Protein AF-A0A6N6MSA1-F1 (afdb_monomer_lite)

Radius of gyration: 12.16 Å; chains: 1; bounding box: 44×20×22 Å

pLDDT: mean 88.36, std 14.9, range [39.5, 98.38]

Foldseek 3Di:
DDDPPPQPDFAWKAFQQFAIWTDDRPFIQGQADRPPRDGADRVQRRNQAHPPPRHHDDPVRIDHDD

Structure (mmCIF, N/CA/C/O backbone):
data_AF-A0A6N6MSA1-F1
#
_entry.id   AF-A0A6N6MSA1-F1
#
loop_
_atom_site.group_PDB
_atom_site.id
_atom_site.type_symbol
_atom_site.label_atom_id
_atom_site.label_alt_id
_atom_site.label_comp_id
_atom_site.label_asym_id
_atom_site.label_entity_id
_atom_site.label_seq_id
_atom_site.pdbx_PDB_ins_code
_atom_site.Cartn_x
_atom_site.Cartn_y
_atom_site.Cartn_z
_atom_site.occupancy
_atom_site.B_iso_or_equiv
_atom_site.auth_seq_id
_atom_site.auth_comp_id
_atom_site.auth_asym_id
_atom_site.auth_atom_id
_atom_site.pdbx_PDB_model_num
ATOM 1 N N . MET A 1 1 ? -35.978 -0.312 0.247 1.00 39.50 1 MET A N 1
ATOM 2 C CA . MET A 1 1 ? -34.762 -0.406 1.085 1.00 39.50 1 MET A CA 1
ATOM 3 C C . MET A 1 1 ? -33.563 0.002 0.229 1.00 39.5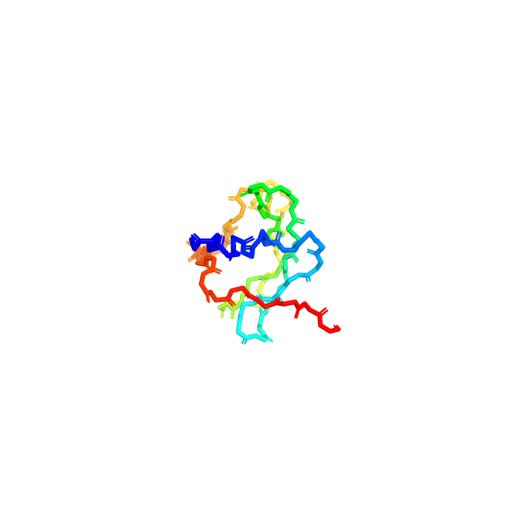0 1 MET A C 1
ATOM 5 O O . MET A 1 1 ? -33.168 -0.767 -0.636 1.00 39.50 1 MET A O 1
ATOM 9 N N . ARG A 1 2 ? -33.054 1.239 0.354 1.00 48.75 2 ARG A N 1
ATOM 10 C CA . ARG A 1 2 ? -31.830 1.662 -0.356 1.00 48.75 2 ARG A CA 1
ATOM 11 C C . ARG A 1 2 ? -30.643 1.249 0.507 1.00 48.75 2 ARG A C 1
ATOM 13 O O . ARG A 1 2 ? -30.382 1.891 1.515 1.00 48.75 2 ARG A O 1
ATOM 20 N N . GLY A 1 3 ? -29.977 0.154 0.146 1.00 46.75 3 GLY A N 1
ATOM 21 C CA . GLY A 1 3 ? -28.692 -0.189 0.746 1.00 46.75 3 GLY A CA 1
ATOM 22 C C . GLY A 1 3 ? -27.711 0.939 0.450 1.00 46.75 3 GLY A C 1
ATOM 23 O O . GLY A 1 3 ? -27.472 1.259 -0.715 1.00 46.75 3 GLY A O 1
ATOM 24 N N . THR A 1 4 ? -27.190 1.580 1.491 1.00 51.78 4 THR A N 1
ATOM 25 C CA . THR A 1 4 ? -26.098 2.542 1.377 1.00 51.78 4 THR A CA 1
ATOM 26 C C . THR A 1 4 ? -24.889 1.780 0.849 1.00 51.78 4 THR A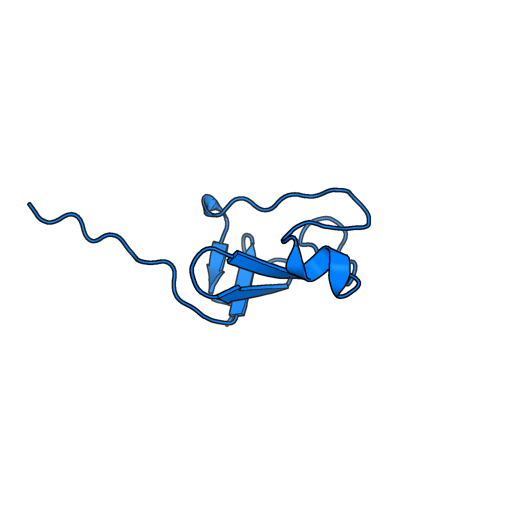 C 1
ATOM 28 O O . THR A 1 4 ? -24.210 1.078 1.596 1.00 51.78 4 THR A O 1
ATOM 31 N N . ARG A 1 5 ? -24.635 1.861 -0.461 1.00 52.69 5 ARG A N 1
ATOM 32 C CA . ARG A 1 5 ? -23.301 1.579 -0.985 1.00 52.69 5 ARG A CA 1
ATOM 33 C C . ARG A 1 5 ? -22.403 2.616 -0.327 1.00 52.69 5 ARG A C 1
ATOM 35 O O . ARG A 1 5 ? -22.444 3.776 -0.716 1.00 52.69 5 ARG A O 1
ATOM 42 N N . THR A 1 6 ? -21.668 2.216 0.706 1.00 55.53 6 THR A N 1
ATOM 43 C CA . THR A 1 6 ? -20.539 2.990 1.211 1.00 55.53 6 THR A CA 1
ATOM 44 C C . THR A 1 6 ? -19.553 3.037 0.058 1.00 55.53 6 THR A C 1
ATOM 46 O O . THR A 1 6 ? -18.782 2.097 -0.149 1.00 55.53 6 THR A O 1
ATOM 49 N N . GLU A 1 7 ? -19.681 4.058 -0.792 1.00 56.78 7 GLU A N 1
ATOM 50 C CA . GLU A 1 7 ? -18.685 4.288 -1.813 1.00 56.78 7 GLU A CA 1
ATOM 51 C C . GLU A 1 7 ? -17.370 4.485 -1.077 1.00 56.78 7 GLU A C 1
ATOM 53 O O . GLU A 1 7 ? -17.299 5.247 -0.106 1.00 56.78 7 GLU A O 1
ATOM 58 N N . PRO A 1 8 ? -16.354 3.705 -1.435 1.00 59.38 8 PRO A N 1
ATOM 59 C CA . PRO A 1 8 ? -15.143 3.753 -0.674 1.00 59.38 8 PRO A CA 1
ATOM 60 C C . PRO A 1 8 ? -14.496 5.123 -0.849 1.00 59.38 8 PRO A C 1
ATOM 62 O O . PRO A 1 8 ? -14.211 5.556 -1.963 1.00 59.38 8 PRO A O 1
ATOM 65 N N . GLN A 1 9 ? -14.289 5.773 0.282 1.00 63.03 9 GLN A N 1
ATOM 66 C CA . GLN A 1 9 ? -13.848 7.153 0.399 1.00 63.03 9 GLN A CA 1
ATOM 67 C C . GLN A 1 9 ? -12.521 7.356 -0.354 1.00 63.03 9 GLN A C 1
ATOM 69 O O . GLN A 1 9 ? -11.597 6.545 -0.218 1.00 63.03 9 GLN A O 1
ATOM 74 N N . GLU A 1 10 ? -12.434 8.407 -1.172 1.00 86.62 10 GLU A N 1
ATOM 75 C CA . GLU A 1 10 ? -11.172 8.816 -1.794 1.00 86.62 10 GLU A CA 1
ATOM 76 C C . GLU A 1 10 ? -10.185 9.319 -0.732 1.00 86.62 10 GLU A C 1
ATOM 78 O O . GLU A 1 10 ? -10.587 9.837 0.310 1.00 86.62 10 GLU A O 1
ATOM 83 N N . GLY A 1 11 ? -8.884 9.184 -1.001 1.00 91.44 11 GLY A N 1
ATOM 84 C CA . GLY A 1 11 ? -7.832 9.711 -0.127 1.00 91.44 11 GLY A CA 1
ATOM 85 C C . GLY A 1 11 ? -6.908 8.651 0.469 1.00 91.44 11 GLY A C 1
ATOM 86 O O . GLY A 1 11 ? -6.726 7.565 -0.088 1.00 91.44 11 GLY A O 1
ATOM 87 N N . ARG A 1 12 ? -6.240 9.008 1.573 1.00 95.88 12 ARG A N 1
ATOM 88 C CA . ARG A 1 12 ? -5.244 8.157 2.239 1.00 95.88 12 ARG A CA 1
ATOM 89 C C . ARG A 1 12 ? -5.913 6.991 2.959 1.00 95.88 12 ARG A C 1
ATOM 91 O O . ARG A 1 12 ? -6.811 7.186 3.773 1.00 95.88 12 ARG A O 1
ATOM 98 N N . ILE A 1 13 ? -5.410 5.791 2.702 1.00 95.81 13 ILE A N 1
ATOM 99 C CA . ILE A 1 13 ? -5.895 4.548 3.292 1.00 95.81 13 ILE A CA 1
ATOM 100 C C . ILE A 1 13 ? -4.741 3.686 3.815 1.00 95.81 13 ILE A C 1
ATOM 102 O O . ILE A 1 13 ? -3.598 3.784 3.357 1.00 95.81 13 ILE A O 1
ATOM 106 N N . THR A 1 14 ? -5.070 2.805 4.750 1.00 96.94 14 THR A N 1
ATOM 107 C CA . THR A 1 14 ? -4.217 1.729 5.264 1.00 96.94 14 THR A CA 1
ATOM 108 C C . THR A 1 14 ? -4.924 0.382 5.095 1.00 96.94 14 THR A C 1
ATOM 110 O O . THR A 1 14 ? -6.073 0.322 4.650 1.00 96.94 14 THR A O 1
ATOM 113 N N . PHE A 1 15 ? -4.228 -0.708 5.419 1.00 95.44 15 PHE A N 1
ATOM 114 C CA . PHE A 1 15 ? -4.777 -2.061 5.427 1.00 95.44 15 PHE A CA 1
ATOM 115 C C . PHE A 1 15 ? -4.684 -2.634 6.840 1.00 95.44 15 PHE A C 1
ATOM 117 O O . PHE A 1 15 ? -3.604 -3.079 7.246 1.00 95.44 15 PHE A O 1
ATOM 124 N N . LYS A 1 16 ? -5.794 -2.603 7.590 1.00 94.38 16 LYS A N 1
ATOM 125 C CA . LYS A 1 16 ? -5.843 -2.959 9.021 1.00 94.38 16 LYS A CA 1
ATOM 126 C C . LYS A 1 16 ? -4.765 -2.227 9.831 1.00 94.38 16 LYS A C 1
ATOM 128 O O . LYS A 1 16 ? -3.901 -2.860 10.442 1.00 94.38 16 LYS A O 1
ATOM 133 N N . GLY A 1 17 ? -4.728 -0.901 9.711 1.00 95.19 17 GLY A N 1
ATOM 134 C CA . GLY A 1 17 ? -3.734 -0.033 10.352 1.00 95.19 17 GLY A CA 1
ATOM 135 C C . GLY A 1 17 ? -2.287 -0.156 9.850 1.00 95.19 17 GLY A C 1
ATOM 136 O O . GLY A 1 17 ? -1.390 0.432 10.450 1.00 95.19 17 GLY A O 1
ATOM 137 N N . ARG A 1 18 ? -2.012 -0.911 8.774 1.00 96.50 18 ARG A N 1
ATOM 138 C CA . ARG A 1 18 ? -0.653 -1.099 8.228 1.00 96.50 18 ARG A CA 1
ATOM 139 C C . ARG A 1 18 ? -0.509 -0.610 6.794 1.00 96.50 18 ARG A C 1
ATOM 141 O O . ARG A 1 18 ? -1.458 -0.617 6.010 1.00 96.50 18 ARG A O 1
ATOM 148 N N . GLY A 1 19 ? 0.728 -0.281 6.424 1.00 96.69 19 GLY A N 1
ATOM 149 C CA . GLY A 1 19 ? 1.066 0.198 5.086 1.00 96.69 19 GLY A CA 1
ATOM 150 C C . GLY A 1 19 ? 0.443 1.559 4.770 1.00 96.69 19 GLY A C 1
ATOM 151 O O . GLY A 1 19 ? -0.114 2.229 5.635 1.00 96.69 19 GLY A O 1
ATOM 152 N N . LEU A 1 20 ? 0.561 1.971 3.511 1.00 97.44 20 LEU A N 1
ATOM 153 C CA . LEU A 1 20 ? 0.025 3.240 3.028 1.00 97.44 20 LEU A CA 1
ATOM 154 C C . LEU A 1 20 ? -0.372 3.102 1.564 1.00 97.44 20 LEU A C 1
ATOM 156 O O . LEU A 1 20 ? 0.440 2.700 0.725 1.00 97.44 20 LEU A O 1
ATOM 160 N N . ALA A 1 21 ? -1.599 3.488 1.245 1.00 96.75 21 ALA A N 1
ATOM 161 C CA . ALA A 1 21 ? -2.055 3.644 -0.123 1.00 96.75 21 ALA A CA 1
ATOM 162 C C . ALA A 1 21 ? -2.934 4.888 -0.272 1.00 96.75 21 ALA A C 1
ATOM 164 O O . ALA A 1 21 ? -3.399 5.476 0.703 1.00 96.75 21 ALA A O 1
ATOM 165 N N . TYR A 1 22 ? -3.149 5.287 -1.519 1.00 95.62 22 TYR A N 1
ATOM 166 C CA . TYR A 1 22 ? -4.110 6.322 -1.880 1.00 95.62 22 TYR A CA 1
ATOM 167 C C . TYR A 1 22 ? -5.195 5.693 -2.733 1.00 95.62 22 TYR A C 1
ATOM 169 O O . TYR A 1 22 ? -4.890 4.969 -3.681 1.00 95.62 22 TYR A O 1
ATOM 177 N N . ARG A 1 23 ? -6.453 5.964 -2.404 1.00 91.62 23 ARG A N 1
ATOM 178 C CA . ARG A 1 23 ? -7.597 5.530 -3.192 1.00 91.62 23 ARG A CA 1
ATOM 179 C C . ARG A 1 23 ? -8.074 6.651 -4.104 1.00 91.62 23 ARG A C 1
ATOM 181 O O . ARG A 1 23 ? -8.266 7.772 -3.637 1.00 91.62 23 ARG A O 1
ATOM 188 N N . HIS A 1 24 ? -8.288 6.322 -5.374 1.00 86.62 24 HIS A N 1
ATOM 189 C CA . HIS A 1 24 ? -8.857 7.231 -6.365 1.00 86.62 24 HIS A CA 1
ATOM 190 C C . HIS A 1 24 ? -9.814 6.454 -7.279 1.00 86.62 24 HIS A C 1
ATOM 192 O O . HIS A 1 24 ? -9.412 5.501 -7.959 1.00 86.62 24 HIS A O 1
ATOM 198 N N . GLY A 1 25 ? -11.103 6.802 -7.239 1.00 84.75 25 GLY A N 1
ATOM 199 C CA . GLY A 1 25 ? -12.171 6.023 -7.864 1.00 84.75 25 GLY A CA 1
ATOM 200 C C . GLY A 1 25 ? -12.113 4.520 -7.532 1.00 84.75 25 GLY A C 1
ATOM 201 O O . GLY A 1 25 ? -12.185 4.094 -6.376 1.00 84.75 25 GLY A O 1
ATOM 202 N N . ARG A 1 26 ? -11.985 3.685 -8.575 1.00 82.94 26 ARG A N 1
ATOM 203 C CA . ARG A 1 26 ? -11.914 2.214 -8.449 1.00 82.94 26 ARG A CA 1
ATOM 204 C C . ARG A 1 26 ? -10.501 1.670 -8.205 1.00 82.94 26 ARG A C 1
ATOM 206 O O . ARG A 1 26 ? -10.374 0.491 -7.884 1.00 82.94 26 ARG A O 1
ATOM 213 N N . GLY A 1 27 ? -9.468 2.495 -8.365 1.00 87.06 27 GLY A N 1
ATOM 214 C CA . GLY A 1 27 ? -8.069 2.100 -8.221 1.00 87.06 27 GLY A CA 1
ATOM 215 C C . GLY A 1 27 ? -7.483 2.450 -6.854 1.00 87.06 27 GLY A C 1
ATOM 216 O O . GLY A 1 27 ? -8.037 3.251 -6.096 1.00 87.06 27 GLY A O 1
ATOM 217 N N . LEU A 1 28 ? -6.327 1.858 -6.555 1.00 92.81 28 LEU A N 1
ATOM 218 C CA . LEU A 1 28 ? -5.490 2.263 -5.432 1.00 92.81 28 LEU A CA 1
ATOM 219 C C . LEU A 1 28 ? -4.026 2.336 -5.861 1.00 92.81 28 LEU A C 1
ATOM 221 O O . LEU A 1 28 ? -3.558 1.509 -6.640 1.00 92.81 28 LEU A O 1
ATOM 225 N N . VAL A 1 29 ? -3.307 3.299 -5.296 1.00 95.69 29 VAL A N 1
ATOM 226 C CA . VAL A 1 29 ? -1.862 3.463 -5.449 1.00 95.69 29 VAL A CA 1
ATOM 227 C C . VAL A 1 29 ? -1.188 2.978 -4.167 1.00 95.69 29 VAL A C 1
ATOM 229 O O . VAL A 1 29 ? -1.226 3.674 -3.151 1.00 95.69 29 VAL A O 1
ATOM 232 N N . LEU A 1 30 ? -0.582 1.787 -4.188 1.00 97.12 30 LEU A N 1
ATOM 233 C CA . LEU A 1 30 ? 0.047 1.168 -3.012 1.00 97.12 30 LEU A CA 1
ATOM 234 C C . LEU A 1 30 ? 1.463 1.714 -2.806 1.00 97.12 30 LEU A C 1
ATOM 236 O O . LEU A 1 30 ? 2.392 1.266 -3.474 1.00 97.12 30 LEU A O 1
ATOM 240 N N . LYS A 1 31 ? 1.643 2.657 -1.876 1.00 97.88 31 LYS A N 1
ATOM 241 C CA . LYS A 1 31 ? 2.942 3.288 -1.595 1.00 97.88 31 LYS A CA 1
ATOM 242 C C . LYS A 1 31 ? 3.819 2.436 -0.681 1.00 97.88 31 LYS A C 1
ATOM 244 O O . LYS A 1 31 ? 4.972 2.206 -1.027 1.00 97.88 31 LYS A O 1
ATOM 249 N N . VAL A 1 32 ? 3.270 1.938 0.430 1.00 98.19 32 VAL A N 1
ATOM 250 C CA . VAL A 1 32 ? 3.977 1.083 1.400 1.00 98.19 32 VAL A CA 1
ATOM 251 C C . VAL A 1 32 ? 3.213 -0.219 1.588 1.00 98.19 32 VAL A C 1
ATOM 253 O O . VAL A 1 32 ? 2.021 -0.205 1.905 1.00 98.19 32 VAL A O 1
ATOM 256 N N . CYS A 1 33 ? 3.895 -1.350 1.407 1.00 97.94 33 CYS A N 1
ATOM 257 C CA . CYS A 1 33 ? 3.291 -2.666 1.585 1.00 97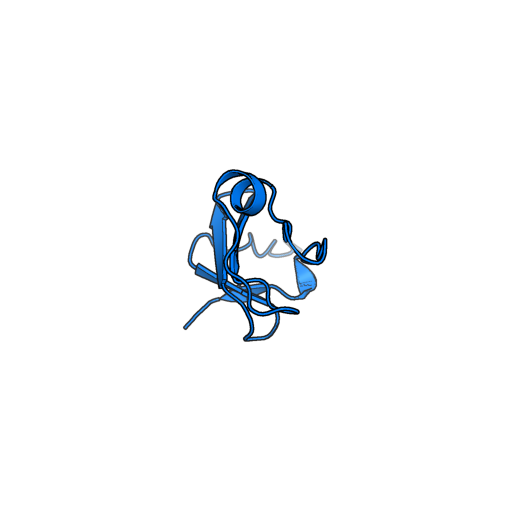.94 33 CYS A CA 1
ATOM 258 C C . CYS A 1 33 ? 2.993 -2.946 3.073 1.00 97.94 33 CYS A C 1
ATOM 260 O O . CYS A 1 33 ? 3.908 -2.859 3.889 1.00 97.94 33 CYS A O 1
ATOM 262 N N . PRO A 1 34 ? 1.767 -3.363 3.446 1.00 97.56 34 PRO A N 1
ATOM 263 C CA . PRO A 1 34 ? 1.431 -3.699 4.835 1.00 97.56 34 PRO A CA 1
ATOM 264 C C . PRO A 1 34 ? 2.060 -5.012 5.332 1.00 97.56 34 PRO A C 1
ATOM 266 O O . PRO A 1 34 ? 2.020 -5.284 6.531 1.00 97.56 34 PRO A O 1
ATOM 269 N N . LEU A 1 35 ? 2.595 -5.843 4.426 1.00 97.75 35 LEU A N 1
ATOM 270 C CA . LEU A 1 35 ? 3.226 -7.119 4.776 1.00 97.75 35 LEU A CA 1
ATOM 271 C C . LEU A 1 35 ? 4.741 -7.008 4.940 1.00 97.75 35 LEU A C 1
ATOM 273 O O . LEU A 1 35 ? 5.264 -7.436 5.960 1.00 97.75 35 LEU A O 1
ATOM 277 N N . CYS A 1 36 ? 5.444 -6.455 3.947 1.00 98.12 36 CYS A N 1
ATOM 278 C CA . CYS A 1 36 ? 6.909 -6.392 3.959 1.00 98.12 36 CYS A CA 1
ATOM 279 C C . CYS A 1 36 ? 7.468 -4.996 4.262 1.00 98.12 36 CYS A C 1
ATOM 281 O O . CYS A 1 36 ? 8.677 -4.812 4.202 1.00 98.12 36 CYS A O 1
ATOM 283 N N . SER A 1 37 ? 6.606 -4.006 4.522 1.00 97.94 37 SER A N 1
ATOM 284 C CA . SER A 1 37 ? 6.970 -2.623 4.881 1.00 97.94 37 SER A CA 1
ATOM 285 C C . SER A 1 37 ? 7.820 -1.861 3.853 1.00 97.94 37 SER A C 1
ATOM 287 O O . SER A 1 37 ? 8.251 -0.742 4.115 1.00 97.94 37 SER A O 1
ATOM 289 N N . GLN A 1 38 ? 8.023 -2.424 2.659 1.00 98.38 38 GLN A N 1
ATOM 290 C CA . GLN A 1 38 ? 8.786 -1.784 1.592 1.00 98.38 38 GLN A CA 1
ATOM 291 C C . GLN A 1 38 ? 7.971 -0.700 0.889 1.00 98.38 38 GLN A C 1
ATOM 293 O O . GLN A 1 38 ? 6.769 -0.859 0.641 1.00 98.38 38 GLN A O 1
ATOM 298 N N . TRP A 1 39 ? 8.669 0.362 0.487 1.00 98.31 39 TRP A N 1
ATOM 299 C CA . TRP A 1 39 ? 8.152 1.346 -0.455 1.00 98.31 39 TRP A CA 1
ATOM 300 C C . TRP A 1 39 ? 8.149 0.776 -1.873 1.00 98.31 39 TRP A C 1
ATOM 302 O O . TRP A 1 39 ? 9.128 0.191 -2.344 1.00 98.31 39 TRP A O 1
ATOM 312 N N . ASN A 1 40 ? 7.033 0.951 -2.567 1.00 97.56 40 ASN A N 1
ATOM 313 C CA . ASN A 1 40 ? 6.907 0.562 -3.961 1.00 97.56 40 ASN A CA 1
ATOM 314 C C . ASN A 1 40 ? 7.491 1.631 -4.885 1.00 97.56 40 ASN A C 1
ATOM 316 O O . ASN A 1 40 ? 7.241 2.827 -4.719 1.00 97.56 40 ASN A O 1
ATOM 320 N N . ALA A 1 41 ? 8.166 1.180 -5.944 1.00 95.31 41 ALA A N 1
ATOM 321 C CA . ALA A 1 41 ? 8.436 2.029 -7.097 1.00 95.31 41 ALA A CA 1
ATOM 322 C C . ALA A 1 41 ? 7.105 2.489 -7.737 1.00 95.31 41 ALA A C 1
ATOM 324 O O . ALA A 1 41 ? 6.146 1.708 -7.740 1.00 95.31 41 ALA A O 1
ATOM 325 N N . PRO A 1 42 ? 7.032 3.695 -8.339 1.00 93.00 42 PRO A N 1
ATOM 326 C CA . PRO A 1 42 ? 5.783 4.254 -8.872 1.00 93.00 42 PRO A CA 1
ATOM 327 C C . PRO A 1 42 ? 4.996 3.288 -9.770 1.00 93.00 42 PRO A C 1
ATOM 329 O O . PRO A 1 42 ? 3.829 3.014 -9.515 1.00 93.00 42 PRO A O 1
ATOM 332 N N . LYS A 1 43 ? 5.674 2.634 -10.724 1.00 91.62 43 LYS A N 1
ATOM 333 C CA . LYS A 1 43 ? 5.055 1.676 -11.658 1.00 91.62 43 LYS A CA 1
ATOM 334 C C . LYS A 1 43 ? 4.405 0.463 -10.975 1.00 91.62 43 LYS A C 1
ATOM 336 O O . LYS A 1 43 ? 3.460 -0.101 -11.520 1.00 91.62 43 LYS A O 1
ATOM 341 N N . ALA A 1 44 ? 4.928 0.016 -9.831 1.00 91.31 44 ALA A N 1
ATOM 342 C CA . ALA A 1 44 ? 4.320 -1.060 -9.045 1.00 91.31 44 ALA A CA 1
ATOM 343 C C . ALA A 1 44 ? 3.190 -0.521 -8.157 1.00 91.31 44 ALA A C 1
ATOM 345 O O . ALA A 1 44 ? 2.128 -1.137 -8.079 1.00 91.31 44 ALA A O 1
ATOM 346 N N . ALA A 1 45 ? 3.394 0.657 -7.557 1.00 94.50 45 ALA A N 1
ATOM 347 C CA . ALA A 1 45 ? 2.397 1.328 -6.732 1.00 94.50 45 ALA A CA 1
ATOM 348 C C . ALA A 1 45 ? 1.086 1.559 -7.493 1.00 94.50 45 ALA A C 1
ATOM 350 O O . ALA A 1 45 ? 0.027 1.216 -6.973 1.00 94.50 45 ALA A O 1
ATOM 351 N N . ASP A 1 46 ? 1.157 2.061 -8.727 1.00 94.94 46 ASP A N 1
ATOM 352 C CA . ASP A 1 46 ? -0.012 2.399 -9.554 1.00 94.94 46 ASP A CA 1
ATOM 353 C C . ASP A 1 46 ? -0.816 1.168 -10.001 1.00 94.94 46 ASP A C 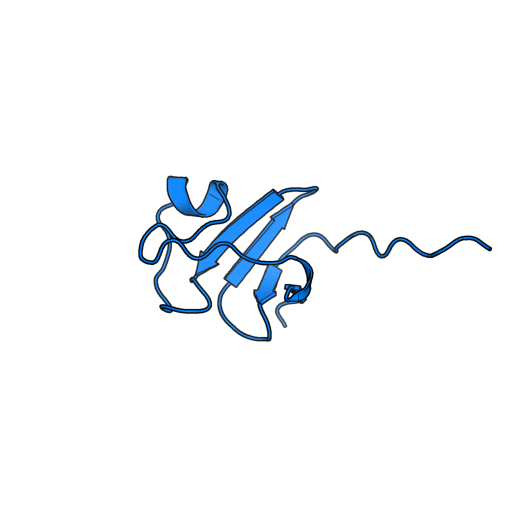1
ATOM 355 O O . ASP A 1 46 ? -1.997 1.270 -10.325 1.00 94.94 46 ASP A O 1
ATOM 359 N N . LYS A 1 47 ? -0.200 -0.021 -9.980 1.00 94.38 47 LYS A N 1
ATOM 360 C CA . LYS A 1 47 ? -0.892 -1.298 -10.215 1.00 94.38 47 LYS A CA 1
ATOM 361 C C . LYS A 1 47 ? -1.630 -1.811 -8.979 1.00 94.38 47 LYS A C 1
ATOM 363 O O . LYS A 1 47 ? -2.302 -2.835 -9.060 1.00 94.38 47 LYS A O 1
ATOM 368 N N . GLY A 1 48 ? -1.465 -1.149 -7.835 1.00 94.25 48 GLY A N 1
ATOM 369 C CA . GLY A 1 48 ? -2.084 -1.539 -6.578 1.00 94.25 48 GLY A CA 1
ATOM 370 C C . GLY A 1 48 ? -1.550 -2.848 -5.996 1.00 94.25 48 GLY A C 1
ATOM 371 O O . GLY A 1 48 ? -2.280 -3.505 -5.268 1.00 94.25 48 GLY A O 1
ATOM 372 N N . LEU A 1 49 ? -0.305 -3.238 -6.290 1.00 95.19 49 LEU A N 1
ATOM 373 C CA . LEU A 1 49 ? 0.330 -4.451 -5.754 1.00 95.19 49 LEU A CA 1
ATOM 374 C C . LEU A 1 49 ? 1.762 -4.178 -5.284 1.00 95.19 49 LEU A C 1
ATOM 376 O O . LEU A 1 49 ? 2.388 -3.195 -5.681 1.00 95.19 49 LEU A O 1
ATOM 380 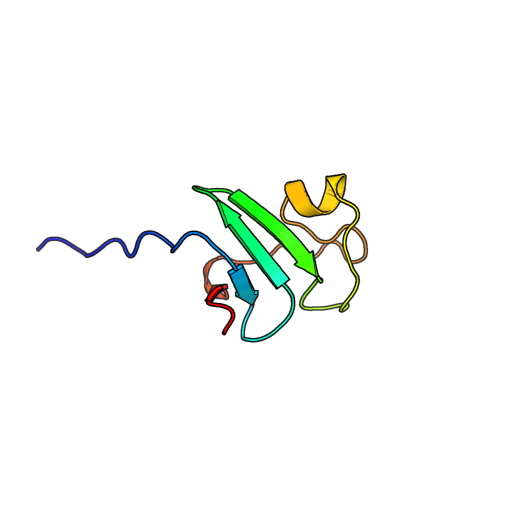N N . CYS A 1 50 ? 2.298 -5.030 -4.415 1.00 97.50 50 CYS A N 1
ATOM 381 C CA . CYS A 1 50 ? 3.681 -4.918 -3.957 1.00 97.50 50 CYS A CA 1
ATOM 382 C C . CYS A 1 50 ? 4.647 -5.488 -5.002 1.00 97.50 50 CYS A C 1
ATOM 384 O O . CYS A 1 50 ? 4.579 -6.671 -5.324 1.00 97.50 50 CYS A O 1
ATOM 386 N N . GLY A 1 51 ? 5.584 -4.672 -5.485 1.00 97.12 51 GLY A N 1
ATOM 387 C CA . GLY A 1 51 ? 6.625 -5.107 -6.421 1.00 97.12 51 GLY A CA 1
ATOM 388 C C . GLY A 1 51 ? 7.702 -6.004 -5.799 1.00 97.12 51 GLY A C 1
ATOM 389 O O . GLY A 1 51 ? 8.513 -6.550 -6.536 1.00 97.12 51 GLY A O 1
ATOM 390 N N . TRP A 1 52 ? 7.711 -6.159 -4.470 1.00 97.31 52 TRP A N 1
ATOM 391 C CA . TRP A 1 52 ? 8.728 -6.917 -3.731 1.00 97.31 52 TRP A CA 1
ATOM 392 C C . TRP A 1 52 ? 8.258 -8.316 -3.335 1.00 97.31 52 TRP A C 1
ATOM 394 O O . TRP A 1 52 ? 8.923 -9.302 -3.625 1.00 97.31 52 TRP A O 1
ATOM 404 N N . CYS A 1 53 ? 7.104 -8.405 -2.669 1.00 97.75 53 CYS A N 1
ATOM 405 C CA . CYS A 1 53 ? 6.562 -9.668 -2.156 1.00 97.75 53 CYS A CA 1
ATOM 406 C C . CYS A 1 53 ? 5.302 -10.138 -2.893 1.00 97.75 53 CYS A C 1
ATOM 408 O O . CYS A 1 53 ? 4.637 -11.061 -2.432 1.00 97.75 53 CYS A O 1
ATOM 410 N N . ALA A 1 54 ? 4.934 -9.472 -3.994 1.00 96.25 54 ALA A N 1
ATOM 411 C CA . ALA A 1 54 ? 3.733 -9.752 -4.784 1.00 96.25 54 ALA A CA 1
ATOM 412 C C . ALA A 1 54 ? 2.399 -9.656 -4.011 1.00 96.25 54 ALA A C 1
ATOM 414 O O . ALA A 1 54 ? 1.371 -10.128 -4.491 1.00 96.25 54 ALA A O 1
ATOM 415 N N . TYR A 1 55 ? 2.381 -9.016 -2.835 1.00 96.25 55 TYR A N 1
ATOM 416 C CA . TYR A 1 55 ? 1.149 -8.773 -2.083 1.00 96.25 55 TYR A CA 1
ATOM 417 C C . TYR A 1 55 ? 0.112 -8.008 -2.917 1.00 96.25 55 TYR A C 1
ATOM 419 O O . TYR A 1 55 ? 0.406 -6.927 -3.437 1.00 96.25 55 TYR A O 1
ATOM 427 N N . VAL A 1 56 ? -1.111 -8.541 -2.968 1.00 94.94 56 VAL A N 1
ATOM 428 C CA . VAL A 1 56 ? -2.286 -7.909 -3.580 1.00 94.94 56 VAL A CA 1
ATOM 429 C C . VAL A 1 56 ? -3.270 -7.529 -2.466 1.00 94.94 56 VAL A C 1
ATOM 431 O O . VAL A 1 56 ? -3.738 -8.416 -1.751 1.00 94.94 56 VAL A O 1
ATOM 434 N N . PRO A 1 57 ? -3.596 -6.239 -2.283 1.00 92.38 57 PRO A N 1
ATOM 435 C CA . PRO A 1 57 ? -4.493 -5.808 -1.225 1.00 92.38 57 PRO A CA 1
ATOM 436 C C . PRO A 1 57 ? -5.953 -6.196 -1.472 1.00 92.38 57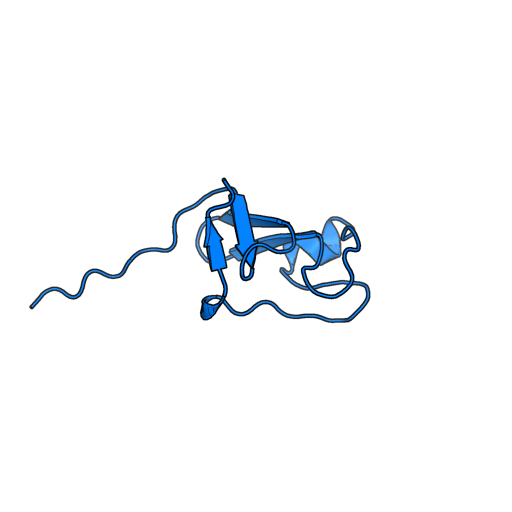 PRO A C 1
ATOM 438 O O . PRO A 1 57 ? -6.469 -6.089 -2.584 1.00 92.38 57 PRO A O 1
ATOM 441 N N . SER A 1 58 ? -6.649 -6.564 -0.397 1.00 91.12 58 SER A N 1
ATOM 442 C CA . SER A 1 58 ? -8.100 -6.751 -0.389 1.00 91.12 58 SER A CA 1
ATOM 443 C C . SER A 1 58 ? -8.800 -5.465 0.044 1.00 91.12 58 SER A C 1
ATOM 445 O O . SER A 1 58 ? -8.462 -4.876 1.069 1.00 91.12 58 SER A O 1
ATOM 447 N N . LEU A 1 59 ? -9.842 -5.058 -0.687 1.00 88.00 59 LEU A N 1
ATOM 448 C CA . LEU A 1 59 ? -10.655 -3.893 -0.317 1.00 88.00 59 LEU A CA 1
ATOM 449 C C . LEU A 1 59 ? -11.391 -4.062 1.020 1.00 88.00 59 LEU A C 1
ATOM 451 O O . LEU A 1 59 ? -11.804 -3.067 1.604 1.00 88.00 59 LEU A O 1
ATOM 455 N N . LYS A 1 60 ? -11.554 -5.301 1.503 1.00 90.75 60 LYS A N 1
ATOM 456 C CA . LYS A 1 60 ? -12.178 -5.592 2.804 1.00 90.75 60 LYS A CA 1
ATOM 457 C C . LYS A 1 60 ? -11.307 -5.179 3.989 1.00 90.75 60 LYS A C 1
ATOM 459 O O . LYS A 1 60 ? -11.828 -5.019 5.083 1.00 90.75 60 LYS A O 1
ATOM 464 N N . ASP A 1 61 ? -10.004 -5.037 3.766 1.00 93.00 61 ASP A N 1
ATOM 465 C CA . ASP A 1 61 ? -9.039 -4.668 4.801 1.00 93.00 61 ASP A CA 1
ATOM 466 C C . ASP A 1 61 ? -8.758 -3.157 4.816 1.00 93.00 61 ASP A C 1
ATOM 468 O O . ASP A 1 61 ? -7.946 -2.702 5.615 1.00 93.00 61 ASP A O 1
ATOM 472 N N . VAL A 1 62 ? -9.379 -2.389 3.912 1.00 92.56 62 VAL A N 1
ATOM 473 C CA . VAL A 1 62 ? -9.122 -0.956 3.733 1.00 92.56 62 VAL A CA 1
ATOM 474 C C . VAL A 1 62 ? -9.756 -0.139 4.851 1.00 92.56 62 VAL A C 1
ATOM 476 O O . VAL A 1 62 ? -10.965 -0.194 5.064 1.00 92.56 62 VAL A O 1
ATOM 479 N N . GLU A 1 63 ? -8.940 0.700 5.477 1.00 93.88 63 GLU A N 1
ATOM 480 C CA . GLU A 1 63 ? -9.336 1.650 6.517 1.00 93.88 63 GLU A CA 1
ATOM 481 C C . GLU A 1 63 ? -8.803 3.048 6.160 1.00 93.88 63 GLU A C 1
ATOM 483 O O . GLU A 1 63 ? -7.734 3.146 5.547 1.00 93.88 63 GLU A O 1
ATOM 488 N N . PRO A 1 64 ? -9.496 4.147 6.511 1.00 92.94 64 PRO A N 1
ATOM 489 C CA . PRO A 1 64 ? -8.934 5.491 6.379 1.00 92.94 64 PRO A CA 1
ATOM 490 C C . PRO A 1 64 ? -7.615 5.608 7.151 1.00 92.94 64 PRO A C 1
ATOM 492 O O . PRO A 1 64 ? -7.501 5.087 8.259 1.00 92.94 64 PRO A O 1
ATOM 495 N N . ALA A 1 65 ? -6.618 6.293 6.589 1.00 89.62 65 ALA A N 1
ATOM 496 C CA . ALA A 1 65 ? -5.445 6.657 7.378 1.00 89.62 65 ALA A CA 1
ATOM 497 C C . ALA A 1 65 ? -5.780 7.894 8.219 1.00 89.62 65 ALA A C 1
ATOM 499 O O . ALA A 1 65 ? -6.194 8.911 7.659 1.00 89.62 65 ALA A O 1
ATOM 500 N N . THR A 1 66 ? -5.592 7.799 9.532 1.00 79.00 66 THR A N 1
ATOM 501 C CA . THR A 1 66 ? -5.620 8.944 10.452 1.00 79.00 66 THR A CA 1
ATOM 502 C C . THR A 1 66 ? -4.423 9.872 10.264 1.00 79.00 66 THR A C 1
ATOM 504 O O . THR A 1 66 ? -3.380 9.427 9.714 1.00 79.00 66 THR A O 1
#

Secondary structure (DSSP, 8-state):
------PPPSEEEEETTEEEEEEETTEEEEEE-TTT-PBPPHHHHTTTS-TTT-----GGGEEE--

Sequence (66 aa):
MRGTRTEPQEGRITFKGRGLAYRHGRGLVLKVCPLCSQWNAPKAADKGLCGWCAYVPSLKDVEPAT

Organism: NCBI:txid2615211